Protein AF-T0GXG3-F1 (afdb_monomer_lite)

pLDDT: mean 92.2, std 6.33, range [64.56, 98.06]

Sequence (56 aa):
MDLETERLILREWESKDLEPFYRMSSNRMECYPNPLTKVECEKFFTKVKIYFRELG

Secondary structure (DSSP, 8-state):
--EE-SS-EE----GGGHHHHHHHHTS--TTSSSPPPHHHHHHHHHHHHHHHHHH-

Foldseek 3Di:
DWDDDPPDIDDQDDPVVLVVQLVVQQPCPVVDPHRDDSVRSVVVSVVSNVCVVVPD

Structure (mmCIF, N/CA/C/O backbone):
data_AF-T0GXG3-F1
#
_entry.id   AF-T0GXG3-F1
#
loop_
_atom_site.group_PDB
_atom_site.id
_atom_site.type_symbol
_atom_site.label_atom_id
_atom_site.label_alt_id
_atom_site.label_comp_id
_atom_site.label_asym_id
_atom_site.label_entity_id
_atom_site.label_seq_id
_atom_site.pdbx_PDB_ins_code
_atom_site.Cartn_x
_atom_site.Cartn_y
_atom_site.Cartn_z
_atom_site.occupancy
_atom_site.B_iso_or_equiv
_atom_site.auth_seq_id
_atom_site.auth_comp_id
_atom_site.auth_asym_id
_atom_site.auth_atom_id
_atom_site.pdbx_PDB_model_num
ATOM 1 N N . MET A 1 1 ? -7.316 11.787 9.933 1.00 72.81 1 MET A N 1
ATOM 2 C CA . MET A 1 1 ? -8.402 11.259 10.794 1.00 72.81 1 MET A CA 1
ATOM 3 C C . MET A 1 1 ? -8.518 9.792 10.464 1.00 72.81 1 MET A C 1
ATOM 5 O O . MET A 1 1 ? -8.617 9.485 9.283 1.00 72.81 1 MET A O 1
ATOM 9 N N . ASP A 1 2 ? -8.457 8.920 11.463 1.00 89.38 2 ASP A N 1
ATOM 10 C CA . ASP A 1 2 ? -8.454 7.479 11.222 1.00 89.38 2 ASP A CA 1
ATOM 11 C C . ASP A 1 2 ? -9.886 6.940 11.288 1.00 89.38 2 ASP A C 1
ATOM 13 O O . ASP A 1 2 ? -10.675 7.346 12.143 1.00 89.38 2 ASP A O 1
ATOM 17 N N . LEU A 1 3 ? -10.231 6.050 10.358 1.00 94.19 3 LEU A N 1
ATOM 18 C CA . LEU A 1 3 ? -11.507 5.342 10.346 1.00 94.19 3 LEU A CA 1
ATOM 19 C C . LEU A 1 3 ? -11.289 3.940 10.912 1.00 94.19 3 LEU A C 1
ATOM 21 O O . LEU A 1 3 ? -10.692 3.076 10.266 1.00 94.19 3 LEU A O 1
ATOM 25 N N . GLU A 1 4 ? -11.791 3.719 12.120 1.00 97.31 4 GLU A N 1
ATOM 26 C CA . GLU A 1 4 ? -11.690 2.441 12.816 1.00 97.31 4 GLU A CA 1
ATOM 27 C C . GLU A 1 4 ? -12.937 1.581 12.585 1.00 97.31 4 GLU A C 1
ATOM 29 O O . GLU A 1 4 ? -14.070 2.0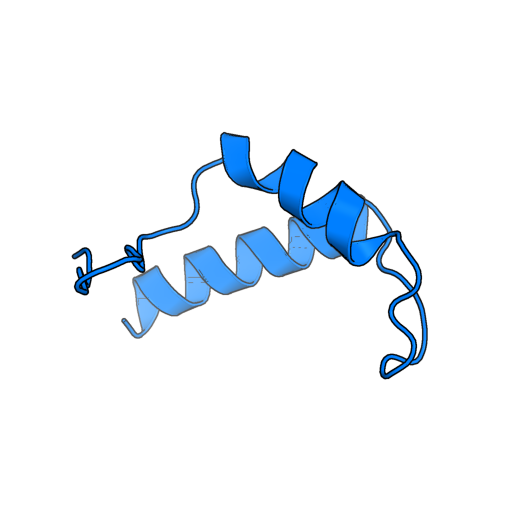61 12.545 1.00 97.31 4 GLU A O 1
ATOM 34 N N . THR A 1 5 ? -12.723 0.279 12.435 1.00 96.19 5 THR A N 1
ATOM 35 C CA . THR A 1 5 ? -13.765 -0.751 12.366 1.00 96.19 5 THR A CA 1
ATOM 36 C C . THR A 1 5 ? -13.450 -1.851 13.376 1.00 96.19 5 THR A C 1
ATOM 38 O O . THR A 1 5 ? -12.393 -1.840 13.999 1.00 96.19 5 THR A O 1
ATOM 41 N N . GLU A 1 6 ? -14.318 -2.857 13.491 1.00 97.75 6 GLU A N 1
ATOM 42 C CA . GLU A 1 6 ? -14.122 -3.985 14.414 1.00 97.75 6 GLU A CA 1
ATOM 43 C C . GLU A 1 6 ? -12.761 -4.695 14.257 1.00 97.75 6 GLU A C 1
ATOM 45 O O . GLU A 1 6 ? -12.226 -5.222 15.228 1.00 97.75 6 GLU A O 1
ATOM 50 N N . ARG A 1 7 ? -12.185 -4.723 13.043 1.00 98.06 7 ARG A N 1
ATOM 51 C CA . ARG A 1 7 ? -10.951 -5.484 12.755 1.00 98.06 7 ARG A CA 1
ATOM 52 C C . ARG A 1 7 ? -9.832 -4.688 12.092 1.00 98.06 7 ARG A C 1
ATOM 54 O O . ARG A 1 7 ? -8.711 -5.187 12.027 1.00 98.06 7 ARG A O 1
ATOM 61 N N . LEU A 1 8 ? -10.124 -3.516 11.533 1.00 98.06 8 LEU A N 1
ATOM 62 C CA . LEU A 1 8 ? -9.190 -2.762 10.695 1.00 98.06 8 LEU A CA 1
ATOM 63 C C . LEU A 1 8 ? -9.266 -1.267 10.982 1.00 98.06 8 LEU A C 1
ATOM 65 O O . LEU A 1 8 ? -10.337 -0.743 11.283 1.00 98.06 8 LEU A O 1
ATOM 69 N N . ILE A 1 9 ? -8.132 -0.598 10.789 1.00 96.88 9 ILE A N 1
ATOM 70 C CA . ILE A 1 9 ? -8.005 0.856 10.826 1.00 96.88 9 ILE A CA 1
ATOM 71 C C . ILE A 1 9 ? -7.598 1.323 9.430 1.00 96.88 9 ILE A C 1
ATOM 73 O O . ILE A 1 9 ? -6.592 0.858 8.886 1.00 96.88 9 ILE A O 1
ATOM 77 N N . LEU A 1 10 ? -8.367 2.246 8.858 1.00 94.38 10 LEU A N 1
ATOM 78 C CA . LEU A 1 10 ? -7.947 3.028 7.703 1.00 94.38 10 LEU A CA 1
ATOM 79 C C . LEU A 1 10 ? -7.312 4.315 8.224 1.00 94.38 10 LEU A C 1
ATOM 81 O O . LEU A 1 10 ? -7.993 5.165 8.792 1.00 94.38 10 LEU A O 1
ATOM 85 N N . ARG A 1 11 ? -6.004 4.435 8.021 1.00 93.69 11 ARG A N 1
ATOM 86 C CA . ARG A 1 11 ? -5.186 5.573 8.448 1.00 93.69 11 ARG A CA 1
ATOM 87 C C . ARG A 1 11 ? -4.357 6.110 7.293 1.00 93.69 11 ARG A C 1
ATOM 89 O O . ARG A 1 11 ? -4.162 5.429 6.280 1.00 93.69 11 ARG A O 1
ATOM 96 N N . GLU A 1 12 ? -3.816 7.306 7.476 1.00 92.00 12 GLU A N 1
ATOM 97 C CA . GLU A 1 12 ? -2.838 7.861 6.547 1.00 92.00 12 GLU A CA 1
ATOM 98 C C . GLU A 1 12 ? -1.580 6.987 6.442 1.00 92.00 12 GLU A C 1
ATOM 100 O O . GLU A 1 12 ? -1.163 6.296 7.379 1.00 92.00 12 GLU A O 1
ATOM 105 N N . TRP A 1 13 ? -0.974 7.025 5.256 1.00 92.88 13 TRP A N 1
ATOM 106 C CA . TRP A 1 13 ? 0.238 6.279 4.950 1.00 92.88 13 TRP A CA 1
ATOM 107 C C . TRP A 1 13 ? 1.473 6.934 5.580 1.00 92.88 13 TRP A C 1
ATOM 109 O O . TRP A 1 13 ? 1.768 8.116 5.369 1.00 92.88 13 TRP A O 1
ATOM 119 N N . GLU A 1 14 ? 2.264 6.128 6.281 1.00 94.50 14 GLU A N 1
ATOM 120 C CA . GLU A 1 14 ? 3.530 6.508 6.898 1.00 94.50 14 GLU A CA 1
ATOM 121 C C . GLU A 1 14 ? 4.717 5.931 6.121 1.00 94.50 14 GLU A C 1
ATOM 123 O O . GLU A 1 14 ? 4.610 4.893 5.474 1.00 94.50 14 GLU A O 1
ATOM 128 N N . SER A 1 15 ? 5.899 6.542 6.231 1.00 94.44 15 SER A N 1
ATOM 129 C CA . SER A 1 15 ? 7.094 6.091 5.496 1.00 94.44 15 SER A CA 1
ATOM 130 C C . SER A 1 15 ? 7.438 4.609 5.718 1.00 94.44 15 SER A C 1
ATOM 132 O O . SER A 1 15 ? 7.980 3.965 4.823 1.00 94.44 15 SER A O 1
ATOM 134 N N . LYS A 1 16 ? 7.091 4.049 6.886 1.00 96.19 16 LYS A N 1
ATOM 135 C CA . LYS A 1 16 ? 7.288 2.627 7.216 1.00 96.19 16 LYS A CA 1
ATOM 136 C C . LYS A 1 16 ? 6.432 1.674 6.368 1.00 96.19 16 LYS A C 1
ATOM 138 O O . LYS A 1 16 ? 6.784 0.505 6.239 1.00 96.19 16 LYS A O 1
ATOM 143 N N . ASP A 1 17 ? 5.339 2.163 5.784 1.00 96.06 17 ASP A N 1
ATOM 144 C CA . ASP A 1 17 ? 4.392 1.367 4.998 1.00 96.06 17 ASP A CA 1
ATOM 145 C C . ASP A 1 17 ? 4.867 1.147 3.551 1.00 96.06 17 ASP A C 1
ATOM 147 O O . ASP A 1 17 ? 4.393 0.229 2.879 1.00 96.06 17 ASP A O 1
ATOM 151 N N . LEU A 1 18 ? 5.839 1.938 3.075 1.00 96.06 18 LEU A N 1
ATOM 152 C CA . LEU A 1 18 ? 6.354 1.852 1.705 1.00 96.06 18 LEU A CA 1
ATOM 153 C C . LEU A 1 18 ? 6.967 0.481 1.397 1.00 96.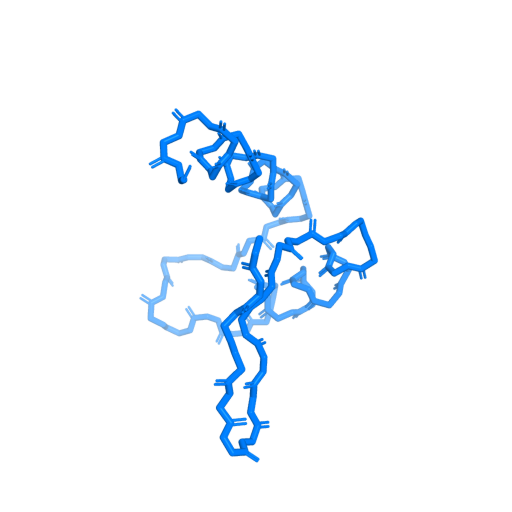06 18 LEU A C 1
ATOM 155 O O . LEU A 1 18 ? 6.719 -0.088 0.338 1.00 96.06 18 LEU A O 1
ATOM 159 N N . GLU A 1 19 ? 7.767 -0.056 2.314 1.00 95.88 19 GLU A N 1
ATOM 160 C CA . GLU A 1 19 ? 8.476 -1.316 2.094 1.00 95.88 19 GLU A CA 1
ATOM 161 C C . GLU A 1 19 ? 7.516 -2.531 2.077 1.00 95.88 19 GLU A C 1
ATOM 163 O O . GLU A 1 19 ? 7.579 -3.327 1.137 1.00 95.88 19 GLU A O 1
ATOM 168 N N . PRO A 1 20 ? 6.555 -2.673 3.016 1.00 96.25 20 PRO A N 1
ATOM 169 C CA . PRO A 1 20 ? 5.461 -3.638 2.879 1.00 96.25 20 PRO A CA 1
ATOM 170 C C . PRO A 1 20 ? 4.652 -3.480 1.584 1.00 96.25 20 PRO A C 1
ATOM 172 O O . PRO A 1 20 ? 4.364 -4.481 0.924 1.00 96.25 20 PRO A O 1
ATOM 175 N N . PHE A 1 21 ? 4.322 -2.244 1.192 1.00 95.31 21 PHE A N 1
ATOM 176 C CA . PHE A 1 21 ? 3.580 -1.968 -0.039 1.00 95.31 21 PHE A CA 1
ATOM 177 C C . PHE A 1 21 ? 4.357 -2.396 -1.290 1.00 95.31 21 PHE A C 1
ATOM 179 O O . PHE A 1 21 ? 3.782 -3.013 -2.189 1.00 95.31 21 PHE A O 1
ATOM 186 N N . TYR A 1 22 ? 5.667 -2.141 -1.331 1.00 95.62 22 TYR A N 1
ATOM 187 C CA . TYR A 1 22 ? 6.536 -2.591 -2.414 1.00 95.62 22 TYR A CA 1
ATOM 188 C C . TYR A 1 22 ? 6.588 -4.117 -2.503 1.00 95.62 22 TYR A C 1
ATOM 190 O O . TYR A 1 22 ? 6.382 -4.665 -3.584 1.00 95.62 22 TYR A O 1
ATOM 198 N N . ARG A 1 23 ? 6.791 -4.830 -1.387 1.00 94.69 23 ARG A N 1
ATOM 199 C CA . ARG A 1 23 ? 6.798 -6.306 -1.395 1.00 94.69 23 ARG A CA 1
ATOM 200 C C . ARG A 1 23 ? 5.487 -6.897 -1.908 1.00 94.69 23 ARG A C 1
ATOM 202 O O . ARG A 1 23 ? 5.508 -7.891 -2.624 1.00 94.69 23 ARG A O 1
ATOM 209 N N . MET A 1 24 ? 4.357 -6.286 -1.557 1.00 93.62 24 MET A N 1
ATOM 210 C CA . MET A 1 24 ? 3.048 -6.696 -2.066 1.00 93.62 24 MET A CA 1
ATOM 211 C C . MET A 1 24 ? 2.936 -6.429 -3.572 1.00 93.62 24 MET A C 1
ATOM 213 O O . MET A 1 24 ? 2.574 -7.322 -4.331 1.00 93.62 24 MET A O 1
ATOM 217 N N . SER A 1 25 ? 3.289 -5.218 -4.002 1.00 93.69 25 SER A N 1
ATOM 218 C CA . SER A 1 25 ? 3.089 -4.748 -5.379 1.00 93.69 25 SER A CA 1
ATOM 219 C C . SER A 1 25 ? 4.099 -5.308 -6.385 1.00 93.69 25 SER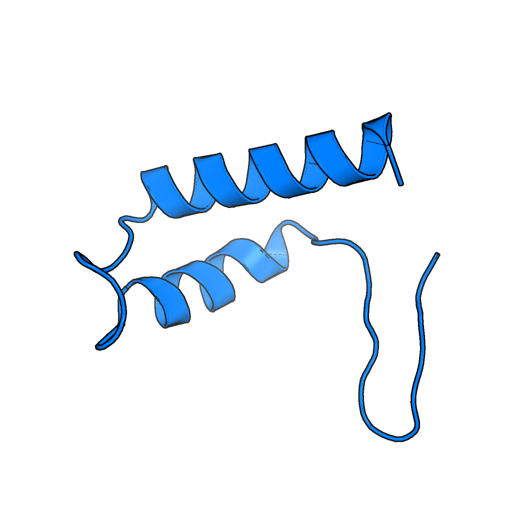 A C 1
ATOM 221 O O . SER A 1 25 ? 3.839 -5.282 -7.585 1.00 93.69 25 SER A O 1
ATOM 223 N N . SER A 1 26 ? 5.242 -5.804 -5.907 1.00 91.25 26 SER A N 1
ATOM 224 C CA . SER A 1 26 ? 6.256 -6.505 -6.708 1.00 91.25 26 SER A CA 1
ATOM 225 C C . SER A 1 26 ? 5.993 -8.009 -6.831 1.00 91.25 26 SER A C 1
ATOM 227 O O . SER A 1 26 ? 6.628 -8.674 -7.650 1.00 91.25 26 SER A O 1
ATOM 229 N N . ASN A 1 27 ? 5.058 -8.553 -6.047 1.00 87.44 27 ASN A N 1
ATOM 230 C CA . ASN A 1 27 ? 4.609 -9.936 -6.181 1.00 87.44 27 ASN A CA 1
ATOM 231 C C . ASN A 1 27 ? 3.553 -10.059 -7.300 1.00 87.44 27 ASN A C 1
ATOM 233 O O . ASN A 1 27 ? 3.212 -9.079 -7.960 1.00 87.44 27 ASN A O 1
ATOM 237 N N . ARG A 1 28 ? 3.056 -11.273 -7.554 1.00 75.44 28 ARG A N 1
ATOM 238 C CA . ARG A 1 28 ? 2.142 -11.620 -8.650 1.00 75.44 28 ARG A CA 1
ATOM 239 C C . ARG A 1 28 ? 0.825 -10.825 -8.577 1.00 75.44 28 ARG A C 1
ATOM 241 O O . ARG A 1 28 ? -0.166 -11.265 -8.006 1.00 75.44 28 ARG A O 1
ATOM 248 N N . MET A 1 29 ? 0.820 -9.650 -9.195 1.00 82.12 29 MET A N 1
ATOM 249 C CA . MET A 1 29 ? -0.341 -8.780 -9.369 1.00 82.12 29 MET A CA 1
ATOM 250 C C . MET A 1 29 ? -1.145 -9.241 -10.591 1.00 82.12 29 MET A C 1
ATOM 252 O O . MET A 1 29 ? -1.184 -8.558 -11.604 1.00 82.12 29 MET A O 1
ATOM 256 N N . GLU A 1 30 ? -1.754 -10.428 -10.514 1.00 86.00 30 GLU A N 1
ATOM 257 C CA . GLU A 1 30 ? -2.350 -11.151 -11.660 1.00 86.00 30 GLU A CA 1
ATOM 258 C C . GLU A 1 30 ? -3.383 -10.352 -12.464 1.00 86.00 30 GLU A C 1
ATOM 260 O O . GLU A 1 30 ? -3.539 -10.570 -13.662 1.00 86.00 30 GLU A O 1
ATOM 265 N N . CYS A 1 31 ? -4.072 -9.416 -11.811 1.00 89.94 31 CYS A N 1
ATOM 266 C CA . CYS A 1 31 ? -5.077 -8.561 -12.440 1.00 89.94 31 CYS A CA 1
ATOM 267 C C . CYS A 1 31 ? -4.508 -7.240 -12.988 1.00 89.94 31 CYS A C 1
ATOM 269 O O . CYS A 1 31 ? -5.268 -6.425 -13.508 1.00 89.94 31 CYS A O 1
ATOM 271 N N . TYR A 1 32 ? -3.203 -6.999 -12.850 1.00 87.44 32 TYR A N 1
ATOM 272 C CA . TYR A 1 32 ? -2.530 -5.790 -13.317 1.00 87.44 32 TYR A CA 1
ATOM 273 C C . TYR A 1 32 ? -1.557 -6.118 -14.452 1.00 87.44 32 TYR A C 1
ATOM 275 O O . TYR A 1 32 ? -0.982 -7.205 -14.474 1.00 87.44 32 TYR A O 1
ATOM 283 N N . PRO A 1 33 ? -1.319 -5.176 -15.384 1.00 89.88 33 PRO A N 1
ATOM 284 C CA . PRO A 1 33 ? -0.440 -5.421 -16.524 1.00 89.88 33 PRO A CA 1
ATOM 285 C C . PRO A 1 33 ? 0.980 -5.838 -16.133 1.00 89.88 33 PRO A C 1
ATOM 287 O O . PRO A 1 33 ? 1.568 -6.676 -16.806 1.00 89.88 33 PRO A O 1
ATOM 290 N N . ASN A 1 34 ? 1.529 -5.250 -15.063 1.00 90.81 34 ASN A N 1
ATOM 291 C CA . ASN A 1 34 ? 2.867 -5.540 -14.552 1.00 90.81 34 ASN A CA 1
ATOM 292 C C . ASN A 1 34 ? 2.922 -5.311 -13.029 1.00 90.81 34 ASN A C 1
ATOM 294 O O . ASN A 1 34 ? 2.220 -4.422 -12.533 1.00 90.81 34 ASN A O 1
ATOM 298 N N . PRO A 1 35 ? 3.775 -6.045 -12.289 1.00 93.19 35 PRO A N 1
ATOM 299 C CA . PRO A 1 35 ? 4.157 -5.676 -10.929 1.00 93.19 35 PRO A CA 1
ATOM 300 C C . PRO A 1 35 ? 4.846 -4.308 -10.903 1.00 93.19 35 PRO A C 1
ATOM 302 O O . PRO A 1 35 ? 5.504 -3.918 -11.869 1.00 93.19 35 PRO A O 1
ATOM 305 N N . LEU A 1 36 ? 4.733 -3.593 -9.786 1.00 93.69 36 LEU A N 1
ATOM 306 C CA . LEU A 1 36 ? 5.375 -2.291 -9.628 1.00 93.69 36 LEU A CA 1
ATOM 307 C C . LEU A 1 36 ? 6.840 -2.440 -9.212 1.00 93.69 36 LEU A C 1
ATOM 309 O O . LEU A 1 36 ? 7.184 -3.191 -8.295 1.00 93.69 36 LEU A O 1
ATOM 313 N N . THR A 1 37 ? 7.701 -1.635 -9.825 1.00 94.50 37 THR A N 1
ATOM 314 C CA . THR A 1 37 ? 9.056 -1.388 -9.331 1.00 94.50 37 THR A CA 1
ATOM 315 C C . THR A 1 37 ? 9.027 -0.548 -8.051 1.00 94.50 37 THR A C 1
ATOM 317 O O . THR A 1 37 ? 8.038 0.118 -7.727 1.00 94.50 37 THR A O 1
ATOM 320 N N . LYS A 1 38 ? 10.150 -0.516 -7.324 1.00 94.50 38 LYS A N 1
ATOM 321 C CA . LYS A 1 38 ? 10.280 0.306 -6.112 1.00 94.50 38 LYS A CA 1
ATOM 322 C C . LYS A 1 38 ? 10.047 1.798 -6.387 1.00 94.50 38 LYS A C 1
ATOM 324 O O . LYS A 1 38 ? 9.322 2.450 -5.645 1.00 94.50 38 LYS A O 1
ATOM 329 N N . VAL A 1 39 ? 10.581 2.309 -7.498 1.00 96.88 39 VAL A N 1
ATOM 330 C CA . VAL A 1 39 ? 10.415 3.713 -7.915 1.00 96.88 39 VAL A CA 1
ATOM 331 C C . VAL A 1 39 ? 8.954 4.032 -8.252 1.00 96.88 39 VAL A C 1
ATOM 333 O O . VAL A 1 39 ? 8.457 5.110 -7.928 1.00 96.88 39 VAL A O 1
ATOM 336 N N . GLU A 1 40 ? 8.233 3.110 -8.893 1.00 96.69 40 GLU A N 1
ATOM 337 C CA . GLU A 1 40 ? 6.802 3.292 -9.164 1.00 96.69 40 GLU A CA 1
ATOM 338 C C . GLU A 1 40 ? 5.974 3.263 -7.877 1.00 96.69 40 GLU A C 1
ATOM 340 O O . GLU A 1 40 ? 5.059 4.074 -7.727 1.00 96.69 40 GLU A O 1
ATOM 345 N N . CYS A 1 41 ? 6.341 2.408 -6.916 1.00 96.62 41 CYS A N 1
ATOM 346 C CA . CYS A 1 41 ? 5.731 2.400 -5.589 1.00 96.62 41 CYS A CA 1
ATOM 347 C C . CYS A 1 41 ? 5.943 3.732 -4.858 1.00 96.62 41 CYS A C 1
ATOM 349 O O . CYS A 1 41 ? 4.986 4.280 -4.322 1.00 96.62 41 CYS A O 1
ATOM 351 N N . GLU A 1 42 ? 7.152 4.296 -4.881 1.00 97.12 42 GLU A N 1
ATOM 352 C CA . GLU A 1 42 ? 7.462 5.605 -4.281 1.00 97.12 42 GLU A CA 1
ATOM 353 C C . GLU A 1 42 ? 6.640 6.744 -4.905 1.00 97.12 42 GLU A C 1
ATOM 355 O O . GLU A 1 42 ? 6.096 7.598 -4.194 1.00 97.12 42 GLU A O 1
ATOM 360 N N . LYS A 1 43 ? 6.491 6.737 -6.237 1.00 97.81 43 LYS A N 1
ATOM 361 C CA . LYS A 1 43 ? 5.644 7.702 -6.956 1.00 97.81 43 LYS A CA 1
ATOM 362 C C . LYS A 1 43 ? 4.175 7.560 -6.565 1.00 97.81 43 LYS A C 1
ATOM 364 O O . LYS A 1 43 ? 3.523 8.567 -6.288 1.00 97.81 43 LYS A O 1
ATOM 369 N N . PHE A 1 44 ? 3.660 6.331 -6.521 1.00 95.94 44 PHE A N 1
ATOM 370 C CA . 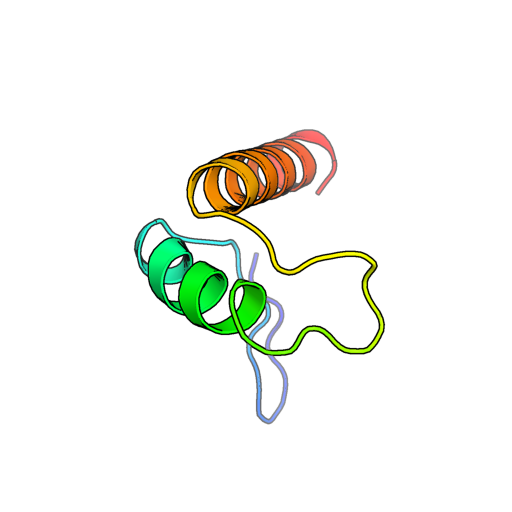PHE A 1 44 ? 2.282 6.057 -6.110 1.00 95.94 44 PHE A CA 1
ATOM 371 C C . PHE A 1 44 ? 2.034 6.504 -4.667 1.00 95.94 44 PHE A C 1
ATOM 373 O O . PHE A 1 44 ? 1.088 7.241 -4.400 1.00 95.94 44 PHE A O 1
ATOM 380 N N . PHE A 1 45 ? 2.937 6.136 -3.761 1.00 95.81 45 PHE A N 1
ATOM 381 C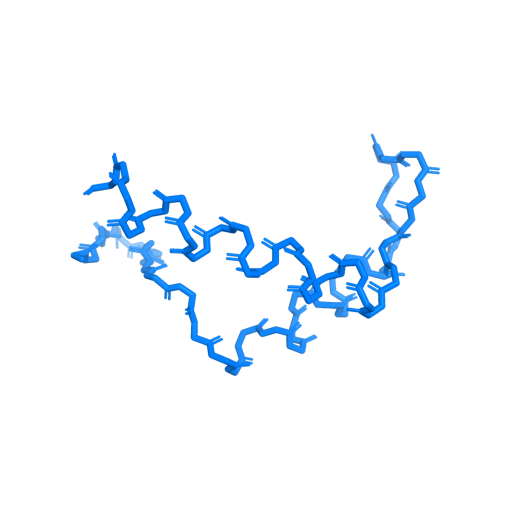 CA . PHE A 1 45 ? 2.905 6.500 -2.349 1.00 95.81 45 PHE A CA 1
ATOM 382 C C . PHE A 1 45 ? 2.848 8.021 -2.157 1.00 95.81 45 PHE A C 1
ATOM 384 O O . PHE A 1 45 ? 2.012 8.537 -1.416 1.00 95.81 45 PHE A O 1
ATOM 391 N N . THR A 1 46 ? 3.688 8.755 -2.889 1.00 95.44 46 THR A N 1
ATOM 392 C CA . THR A 1 46 ? 3.695 10.224 -2.872 1.00 95.44 46 THR A CA 1
ATOM 393 C C . THR A 1 46 ? 2.382 10.797 -3.403 1.00 95.44 46 THR A C 1
ATOM 395 O O . THR A 1 46 ? 1.805 11.685 -2.778 1.00 95.44 46 THR A O 1
ATOM 398 N N . LYS A 1 47 ? 1.871 10.265 -4.520 1.00 96.00 47 LYS A N 1
ATOM 399 C CA . LYS A 1 47 ? 0.603 10.705 -5.117 1.0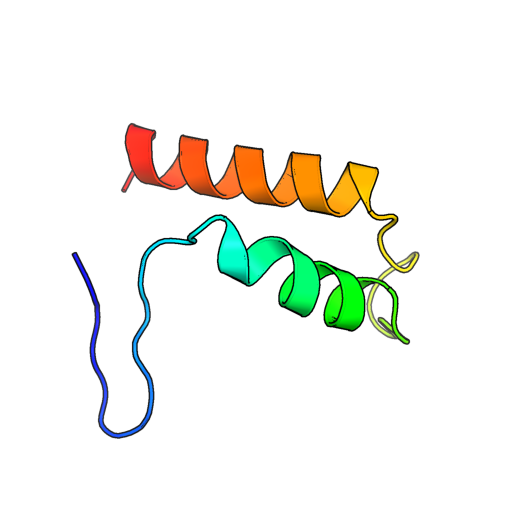0 96.00 47 LYS A CA 1
ATOM 400 C C . LYS A 1 47 ? -0.576 10.526 -4.157 1.00 96.00 47 LYS A C 1
ATOM 402 O O . LYS A 1 47 ? -1.383 11.440 -4.037 1.00 96.00 47 LYS A O 1
ATOM 407 N N . VAL A 1 48 ? -0.655 9.390 -3.459 1.00 93.56 48 VAL A N 1
ATOM 408 C CA . VAL A 1 48 ? -1.696 9.123 -2.450 1.00 93.56 48 VAL A CA 1
ATOM 409 C C . VAL A 1 48 ? -1.626 10.145 -1.316 1.00 93.56 48 VAL A C 1
ATOM 411 O O . VAL A 1 48 ? -2.643 10.739 -0.971 1.00 93.56 48 VAL A O 1
ATOM 414 N N . LYS A 1 49 ? -0.428 10.416 -0.783 1.00 91.62 49 LYS A N 1
ATOM 415 C CA . LYS A 1 49 ? -0.250 11.407 0.291 1.00 91.62 49 LYS A CA 1
ATOM 416 C C . LYS A 1 49 ? -0.645 12.821 -0.127 1.00 91.62 49 LYS A C 1
ATOM 418 O O . LYS A 1 49 ? -1.267 13.525 0.659 1.00 91.62 49 LYS A O 1
ATOM 423 N N . ILE A 1 50 ? -0.282 13.236 -1.341 1.00 93.25 50 ILE A N 1
ATOM 424 C CA . ILE A 1 50 ? -0.675 14.547 -1.876 1.00 93.25 50 ILE A CA 1
ATOM 425 C C . ILE A 1 50 ? -2.196 14.614 -2.028 1.00 93.25 50 ILE A C 1
ATOM 427 O O . ILE A 1 50 ? -2.807 15.549 -1.527 1.00 93.25 50 ILE A O 1
ATOM 431 N N . TYR A 1 51 ? -2.807 13.595 -2.638 1.00 92.44 51 TYR A N 1
ATOM 432 C CA . TYR A 1 51 ? -4.251 13.552 -2.865 1.00 92.44 51 TYR A CA 1
ATOM 433 C C . TYR A 1 51 ? -5.050 13.709 -1.566 1.00 92.44 51 TYR A C 1
ATOM 435 O O . TYR A 1 51 ? -5.924 14.567 -1.492 1.00 92.44 51 TYR A O 1
ATOM 443 N N . PHE A 1 52 ? -4.727 12.934 -0.526 1.00 86.25 52 PHE A N 1
ATOM 444 C CA . PHE A 1 52 ? -5.424 13.042 0.760 1.00 86.25 52 PHE A CA 1
ATOM 445 C C . PHE A 1 52 ? -5.162 14.368 1.473 1.00 86.25 52 PHE A C 1
ATOM 447 O O . PHE A 1 52 ? -6.053 14.879 2.136 1.00 86.25 52 PHE A O 1
ATOM 454 N N . ARG A 1 53 ? -3.975 14.962 1.315 1.00 86.44 53 ARG A N 1
ATOM 455 C CA . ARG A 1 53 ? -3.691 16.285 1.881 1.00 86.44 53 ARG A CA 1
ATOM 456 C C . ARG A 1 53 ? -4.501 17.398 1.208 1.00 86.44 53 ARG A C 1
ATOM 458 O O . ARG A 1 53 ? -4.820 18.385 1.863 1.00 86.44 53 ARG A O 1
ATOM 465 N N . GLU A 1 54 ? -4.747 17.287 -0.094 1.00 90.56 54 GLU A N 1
ATOM 466 C CA . GLU A 1 54 ? -5.385 18.343 -0.890 1.00 90.56 54 GLU A CA 1
ATOM 467 C C . GLU A 1 54 ? -6.910 18.209 -0.977 1.00 90.56 54 GLU A C 1
ATOM 469 O O . GLU A 1 54 ? -7.595 19.221 -1.108 1.00 90.56 54 GLU A O 1
ATOM 474 N N . LEU A 1 55 ? -7.437 16.983 -0.938 1.00 83.94 55 LEU A N 1
ATOM 475 C CA . LEU A 1 55 ? -8.842 16.679 -1.243 1.00 83.94 55 LEU A CA 1
ATOM 476 C C . LEU A 1 55 ? -9.546 15.830 -0.170 1.00 83.94 55 LEU A C 1
ATOM 478 O O . LEU A 1 55 ? -10.727 15.523 -0.343 1.00 83.94 55 LEU A O 1
ATOM 482 N N . GLY A 1 56 ? -8.824 15.401 0.870 1.00 64.56 56 GLY A N 1
ATOM 483 C CA . GLY A 1 56 ? -9.319 14.549 1.957 1.00 64.56 56 GLY A CA 1
ATOM 484 C C . GLY A 1 56 ? -9.860 15.317 3.153 1.00 64.56 56 GLY A C 1
ATOM 485 O O . GLY A 1 56 ? -9.355 16.425 3.435 1.00 64.56 56 GLY A O 1
#

Radius of gyration: 12.9 Å; chains: 1; bounding box: 24×30×31 Å

Organism: NCBI:txid1001595